Protein AF-A0A5P9HV63-F1 (afdb_monomer_lite)

Sequence (132 aa):
MNGKKIKNKVKGVFHRLAITAIPEKGHSYILLSCLDSEKVIYIDLFNQLQSSPIDKVKFYISLILPLYSENMVLSPSLWNSWDEETQMAYTFYANLKDKDFIIYNKMNGMILRKAAKMPGFSYEERNKINLF

Secondary structure (DSSP, 8-state):
--S-----EETTEEP--EEEEEEETTEEEEEEE--GGGHHHHHHHHHHHHTS-HHHHHHHHHHHHHHH-SS----HHHHHHS-HHHHHHHHHHHT--HHHHHHHHHHHHHHHHHHHHSTT--SSS--SS---

pLDDT: mean 85.86, std 7.5, range [59.94, 96.31]

Radius of gyration: 14.94 Å; chains: 1; bounding box: 36×33×38 Å

Foldseek 3Di:
DQLDDQPQADPNDGFDWDWDWADDVPDIDIDIDGPPVCCVSCVVVVVCLVPDDPLLNQQLCLLPCLQPPPDDDADPVLLVVADPVLNVVSVVNNPDDDPRSVVSSVVSSVVSNCQNPDPPRDSVPHDSRGRD

Structure (mmCIF, N/CA/C/O backbone):
data_AF-A0A5P9HV63-F1
#
_entry.id   AF-A0A5P9HV63-F1
#
loop_
_atom_site.group_PDB
_atom_site.id
_atom_site.type_symbol
_atom_site.label_atom_id
_atom_site.label_alt_id
_atom_site.label_comp_id
_atom_site.label_asym_id
_atom_site.label_entity_id
_atom_site.label_seq_id
_atom_site.pdbx_PDB_ins_code
_atom_site.Cartn_x
_atom_site.Cartn_y
_atom_site.Cartn_z
_atom_site.occupancy
_atom_site.B_iso_or_equiv
_atom_site.auth_seq_id
_atom_site.auth_comp_id
_atom_site.auth_asym_id
_atom_site.auth_atom_id
_atom_site.pdbx_PDB_model_num
ATOM 1 N N . MET A 1 1 ? 7.922 -10.058 5.516 1.00 62.38 1 MET A N 1
ATOM 2 C CA . MET A 1 1 ? 8.187 -8.636 5.182 1.00 62.38 1 MET A CA 1
ATOM 3 C C . MET A 1 1 ? 9.185 -7.997 6.155 1.00 62.38 1 MET A C 1
ATOM 5 O O . MET A 1 1 ? 8.806 -7.334 7.116 1.00 62.38 1 MET A O 1
ATOM 9 N N . ASN A 1 2 ? 10.481 -8.192 5.947 1.00 63.75 2 ASN A N 1
ATOM 10 C CA . ASN A 1 2 ? 11.496 -7.776 6.930 1.00 63.75 2 ASN A CA 1
ATOM 11 C C . ASN A 1 2 ? 12.278 -6.544 6.443 1.00 63.75 2 ASN A C 1
ATOM 13 O O . ASN A 1 2 ? 13.500 -6.481 6.533 1.00 63.75 2 ASN A O 1
ATOM 17 N N . GLY A 1 3 ? 11.564 -5.595 5.825 1.00 59.94 3 GLY A N 1
ATOM 18 C CA . GLY A 1 3 ? 12.140 -4.365 5.274 1.00 59.94 3 GLY A CA 1
ATOM 19 C C . GLY A 1 3 ? 13.038 -4.550 4.044 1.00 59.94 3 GLY A C 1
ATOM 20 O O . GLY A 1 3 ? 13.858 -3.676 3.742 1.00 59.94 3 GLY A O 1
ATOM 21 N N . LYS A 1 4 ? 12.883 -5.674 3.329 1.00 62.12 4 LYS A N 1
ATOM 22 C CA . LYS A 1 4 ? 13.362 -5.829 1.949 1.00 62.12 4 LYS A CA 1
ATOM 23 C C . LYS A 1 4 ? 12.438 -5.025 1.023 1.00 62.12 4 LYS A C 1
ATOM 25 O O . LYS A 1 4 ? 11.222 -5.054 1.202 1.00 62.12 4 LYS A O 1
ATOM 30 N N . LYS A 1 5 ? 13.016 -4.289 0.068 1.00 63.28 5 LYS A N 1
ATOM 31 C CA . LYS A 1 5 ? 12.255 -3.511 -0.926 1.00 63.28 5 LYS A CA 1
ATOM 32 C C . LYS A 1 5 ? 11.427 -4.445 -1.809 1.00 63.28 5 LYS A C 1
ATOM 34 O O . LYS A 1 5 ? 11.918 -5.517 -2.167 1.00 63.28 5 LYS A O 1
ATOM 39 N N . ILE A 1 6 ? 10.238 -4.002 -2.216 1.00 67.50 6 ILE A N 1
ATOM 40 C CA . ILE A 1 6 ? 9.550 -4.602 -3.362 1.00 67.50 6 ILE A CA 1
ATOM 41 C C . ILE A 1 6 ? 10.435 -4.321 -4.578 1.00 67.50 6 ILE A C 1
ATOM 43 O O . ILE A 1 6 ? 10.678 -3.164 -4.919 1.00 67.50 6 ILE A O 1
ATOM 47 N N . LYS A 1 7 ? 10.985 -5.367 -5.199 1.00 68.75 7 LYS A N 1
ATOM 48 C CA . LYS A 1 7 ? 11.818 -5.241 -6.403 1.00 68.75 7 LYS A CA 1
ATOM 49 C C . LYS A 1 7 ? 10.930 -5.151 -7.645 1.00 68.75 7 LYS A C 1
ATOM 51 O O . LYS A 1 7 ? 11.025 -5.980 -8.537 1.00 68.75 7 LYS A O 1
ATOM 56 N N . ASN A 1 8 ? 10.061 -4.147 -7.696 1.00 71.88 8 ASN A N 1
ATOM 57 C CA . ASN A 1 8 ? 9.160 -3.940 -8.831 1.00 71.88 8 ASN A CA 1
ATOM 58 C C . ASN A 1 8 ? 9.869 -3.367 -10.069 1.00 71.88 8 ASN A C 1
ATOM 60 O O . ASN A 1 8 ? 9.260 -3.305 -11.125 1.00 71.88 8 ASN A O 1
ATOM 64 N N . LYS A 1 9 ? 11.143 -2.961 -9.971 1.00 79.81 9 LYS A N 1
ATOM 65 C CA . LYS A 1 9 ? 11.948 -2.527 -11.119 1.00 79.81 9 LYS A CA 1
ATOM 66 C C . LYS A 1 9 ? 13.000 -3.575 -11.478 1.00 79.81 9 LYS A C 1
ATOM 68 O O . LYS A 1 9 ? 13.964 -3.752 -10.731 1.00 79.81 9 LYS A O 1
ATOM 73 N N . VAL A 1 10 ? 12.851 -4.227 -12.630 1.00 76.81 10 VAL A N 1
ATOM 74 C CA . VAL A 1 10 ? 13.804 -5.218 -13.156 1.00 76.81 10 VAL A CA 1
ATOM 75 C C . VAL A 1 10 ? 14.289 -4.748 -14.525 1.00 76.81 10 VAL A C 1
ATOM 77 O O . VAL A 1 10 ? 13.495 -4.413 -15.394 1.00 76.81 10 VAL A O 1
ATOM 80 N N . LYS A 1 11 ? 15.614 -4.653 -14.711 1.00 79.06 11 LYS A N 1
ATOM 81 C CA . LYS A 1 11 ? 16.247 -4.175 -15.962 1.00 79.06 11 LYS A CA 1
ATOM 82 C C . LYS A 1 11 ? 15.684 -2.840 -16.495 1.00 79.06 11 LYS A C 1
ATOM 84 O O . LYS A 1 11 ? 15.614 -2.623 -17.696 1.00 79.06 11 LYS A O 1
ATOM 89 N N . GLY A 1 12 ? 15.284 -1.937 -15.600 1.00 76.31 12 GLY A N 1
ATOM 90 C CA . GLY A 1 12 ? 14.729 -0.633 -15.979 1.00 76.31 12 GLY A CA 1
ATOM 91 C C . GLY A 1 12 ? 13.210 -0.608 -16.168 1.00 76.31 12 GLY A C 1
ATOM 92 O O . GLY A 1 12 ? 12.648 0.483 -16.153 1.00 76.31 12 GLY A O 1
ATOM 93 N N . VAL A 1 13 ? 12.555 -1.769 -16.247 1.00 77.25 13 VAL A N 1
ATOM 94 C CA . VAL A 1 13 ? 11.106 -1.907 -16.443 1.00 77.25 13 VAL A CA 1
ATOM 95 C C . VAL A 1 13 ? 10.393 -1.986 -15.097 1.00 77.25 13 VAL A C 1
ATOM 97 O O . VAL A 1 13 ? 10.854 -2.684 -14.192 1.00 77.25 13 VAL A O 1
ATOM 100 N N . PHE A 1 14 ? 9.286 -1.253 -14.964 1.00 80.94 14 PHE A N 1
ATOM 101 C CA . PHE A 1 14 ? 8.394 -1.335 -13.811 1.00 80.94 14 PHE A CA 1
ATOM 102 C C . PHE A 1 14 ? 7.351 -2.427 -14.040 1.00 80.94 14 PHE A C 1
ATOM 104 O O . PHE A 1 14 ? 6.531 -2.339 -14.948 1.00 80.94 14 PHE A O 1
ATOM 111 N N . HIS A 1 15 ? 7.398 -3.443 -13.194 1.00 85.12 15 HIS A N 1
ATOM 112 C CA . HIS A 1 15 ? 6.432 -4.525 -13.135 1.00 85.12 15 HIS A CA 1
ATOM 113 C C . HIS A 1 15 ? 5.310 -4.142 -12.175 1.00 85.12 15 HIS A C 1
ATOM 115 O O . HIS A 1 15 ? 5.535 -3.421 -11.189 1.00 85.12 15 HIS A O 1
ATOM 121 N N . ARG A 1 16 ? 4.093 -4.594 -12.480 1.00 84.38 16 ARG A N 1
ATOM 122 C CA . ARG A 1 16 ? 2.885 -4.155 -11.781 1.00 84.38 16 ARG A CA 1
ATOM 123 C C . ARG A 1 16 ? 2.292 -5.284 -10.957 1.00 84.38 16 ARG A C 1
ATOM 125 O O . ARG A 1 16 ? 2.251 -6.441 -11.358 1.00 84.38 16 ARG A O 1
ATOM 132 N N . LEU A 1 17 ? 1.791 -4.898 -9.795 1.00 88.06 17 LEU A N 1
ATOM 133 C CA . LEU A 1 17 ? 1.057 -5.760 -8.890 1.00 88.06 17 LEU A CA 1
ATOM 134 C C . LEU A 1 17 ? -0.312 -5.127 -8.676 1.00 88.06 17 LEU A C 1
ATOM 136 O O . LEU A 1 17 ? -0.390 -3.958 -8.299 1.00 88.06 17 LEU A O 1
ATOM 140 N N . ALA A 1 18 ? -1.373 -5.888 -8.909 1.00 88.25 18 ALA A N 1
ATOM 141 C CA . ALA A 1 18 ? -2.721 -5.478 -8.558 1.00 88.25 18 ALA A CA 1
ATOM 142 C C . ALA A 1 18 ? -3.039 -5.987 -7.151 1.00 88.25 18 ALA A C 1
ATOM 144 O O . ALA A 1 18 ? -2.855 -7.171 -6.853 1.00 88.25 18 ALA A O 1
ATOM 145 N N . ILE A 1 19 ? -3.504 -5.082 -6.292 1.00 88.19 19 ILE A N 1
ATOM 146 C CA . ILE A 1 19 ? -3.991 -5.407 -4.954 1.00 88.19 19 ILE A CA 1
ATOM 147 C C . ILE A 1 19 ? -5.444 -4.964 -4.864 1.00 88.19 19 ILE A C 1
ATOM 149 O O . ILE A 1 19 ? -5.764 -3.810 -5.138 1.00 88.19 19 ILE A O 1
ATOM 153 N N . THR A 1 20 ? -6.317 -5.877 -4.460 1.00 86.31 20 THR A N 1
ATOM 154 C CA . THR A 1 20 ? -7.736 -5.604 -4.241 1.00 86.31 20 THR A CA 1
ATOM 155 C C . THR A 1 20 ? -8.103 -6.066 -2.843 1.00 86.31 20 THR A C 1
ATOM 157 O O . THR A 1 20 ? -7.974 -7.247 -2.530 1.00 86.31 20 THR A O 1
ATOM 160 N N . ALA A 1 21 ? -8.551 -5.138 -2.000 1.00 83.69 21 ALA A N 1
ATOM 161 C CA . ALA A 1 21 ? -9.129 -5.456 -0.702 1.00 83.69 21 ALA A CA 1
ATOM 162 C C . ALA A 1 21 ? -10.656 -5.442 -0.831 1.00 83.69 21 ALA A C 1
ATOM 164 O O . ALA A 1 21 ? -11.237 -4.419 -1.188 1.00 83.69 21 ALA A O 1
ATOM 165 N N . ILE A 1 22 ? -11.287 -6.583 -0.571 1.00 83.88 22 ILE A N 1
ATOM 166 C CA . ILE A 1 22 ? -12.734 -6.771 -0.653 1.00 83.88 22 ILE A CA 1
ATOM 167 C C . ILE A 1 22 ? -13.245 -6.965 0.776 1.00 83.88 22 ILE A C 1
ATOM 169 O O . ILE A 1 22 ? -12.973 -8.009 1.378 1.00 83.88 22 ILE A O 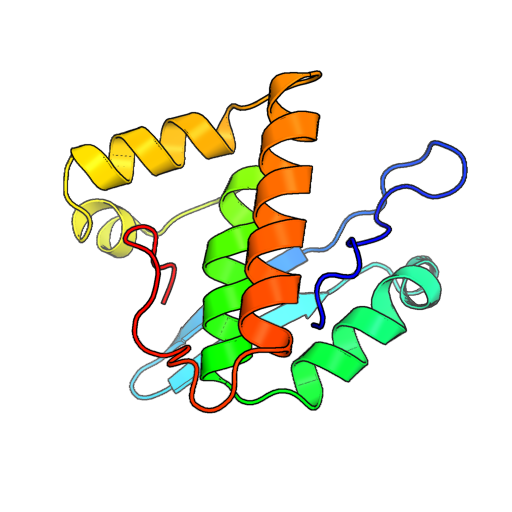1
ATOM 173 N N . PRO A 1 23 ? -13.921 -5.962 1.356 1.00 77.56 23 PRO A N 1
ATOM 174 C CA . PRO A 1 23 ? -14.559 -6.118 2.651 1.00 77.56 23 PRO A CA 1
ATOM 175 C C . PRO A 1 23 ? -15.864 -6.909 2.498 1.00 77.56 23 PRO A C 1
ATOM 177 O O . PRO A 1 23 ? -16.715 -6.551 1.689 1.00 77.56 23 PRO A O 1
ATOM 180 N N . GLU A 1 24 ? -16.037 -7.951 3.305 1.00 78.44 24 GLU A N 1
ATOM 181 C CA . GLU A 1 24 ? -17.268 -8.733 3.429 1.00 78.44 24 GLU A CA 1
ATOM 182 C C . GLU A 1 24 ? -17.765 -8.712 4.882 1.00 78.44 24 GLU A C 1
ATOM 184 O O . GLU A 1 24 ? -17.049 -8.354 5.826 1.00 78.44 24 GLU A O 1
ATOM 189 N N . LYS A 1 25 ? -19.031 -9.073 5.109 1.00 76.12 25 LYS A N 1
ATOM 190 C CA . LYS A 1 25 ? -19.564 -9.095 6.481 1.00 76.12 25 LYS A CA 1
ATOM 191 C C . LYS A 1 25 ? -18.812 -10.132 7.323 1.00 76.12 25 LYS A C 1
ATOM 193 O O . LYS A 1 25 ? -18.907 -11.333 7.091 1.00 76.12 25 LYS A O 1
ATOM 198 N N . GLY A 1 26 ? -18.066 -9.653 8.319 1.00 75.56 26 GLY A N 1
ATOM 199 C CA . GLY A 1 26 ? -17.312 -10.479 9.268 1.00 75.56 26 GLY A CA 1
ATOM 200 C C . GLY A 1 26 ? -15.942 -10.963 8.781 1.00 75.56 26 GLY A C 1
ATOM 201 O O . GLY A 1 26 ? -15.251 -11.638 9.539 1.00 75.56 26 GLY A O 1
ATOM 202 N N . HIS A 1 27 ? -15.528 -10.635 7.553 1.00 76.31 27 HIS A N 1
ATOM 203 C CA . HIS A 1 27 ? -14.240 -11.052 6.997 1.00 76.31 27 HIS A CA 1
ATOM 204 C C . HIS A 1 27 ? -13.821 -10.151 5.828 1.00 76.31 27 HIS A C 1
ATOM 206 O O . HIS A 1 27 ? -14.661 -9.566 5.164 1.00 76.31 27 HIS A O 1
ATOM 212 N N . SER A 1 28 ? -12.524 -10.042 5.547 1.00 75.56 28 SER A N 1
ATOM 213 C CA . SER A 1 28 ? -12.030 -9.272 4.398 1.00 75.56 28 SER A CA 1
ATOM 214 C C . SER A 1 28 ? -11.053 -10.114 3.598 1.00 75.56 28 SER A C 1
ATOM 216 O O . SER A 1 28 ? -10.190 -10.781 4.171 1.00 75.56 28 SER A O 1
ATOM 218 N N . TYR A 1 29 ? -11.156 -10.044 2.276 1.00 82.75 29 TYR A N 1
ATOM 219 C CA . TYR A 1 29 ? -10.232 -10.701 1.362 1.00 82.75 29 TYR A CA 1
ATOM 220 C C . TYR A 1 29 ? -9.237 -9.689 0.811 1.00 82.75 29 TYR A C 1
ATOM 222 O O . TYR A 1 29 ? -9.608 -8.575 0.450 1.00 82.75 29 TYR A O 1
ATOM 230 N N . ILE A 1 30 ? -7.968 -10.078 0.715 1.00 84.94 30 ILE A N 1
ATOM 231 C CA . ILE A 1 30 ? -6.956 -9.310 -0.011 1.00 84.94 30 ILE A CA 1
ATOM 232 C C . ILE A 1 30 ? -6.470 -10.185 -1.157 1.00 84.94 30 ILE A C 1
ATOM 234 O O . ILE A 1 30 ? -5.785 -11.183 -0.937 1.00 84.94 30 ILE A O 1
ATOM 238 N N . LEU A 1 31 ? -6.830 -9.810 -2.379 1.00 87.69 31 LEU A N 1
ATOM 239 C CA . LEU A 1 31 ? -6.330 -10.437 -3.590 1.00 87.69 31 LEU A CA 1
ATOM 240 C C . LEU A 1 31 ? -5.082 -9.690 -4.053 1.00 87.69 31 LEU A C 1
ATOM 242 O O . LEU A 1 31 ? -5.131 -8.488 -4.304 1.00 87.69 31 LEU A O 1
ATOM 246 N N . LEU A 1 32 ? -3.972 -10.412 -4.187 1.00 88.88 32 LEU A N 1
ATOM 247 C CA . LEU A 1 32 ? -2.766 -9.918 -4.840 1.00 88.88 32 LEU A CA 1
ATOM 248 C C . LEU A 1 32 ? -2.548 -10.717 -6.117 1.00 88.88 32 LEU A C 1
ATOM 250 O O . LEU A 1 32 ? -2.508 -11.946 -6.077 1.00 88.88 32 LEU A O 1
ATOM 254 N N . SER A 1 33 ? -2.400 -10.025 -7.241 1.00 88.50 33 SER A N 1
ATOM 255 C CA . SER A 1 33 ? -2.223 -10.662 -8.544 1.00 88.50 33 SER A CA 1
ATOM 256 C C . SER A 1 33 ? -1.190 -9.931 -9.396 1.00 88.50 33 SER A C 1
ATOM 258 O O . SER A 1 33 ? -1.025 -8.714 -9.316 1.00 88.50 33 SER A O 1
ATOM 260 N N . CYS A 1 34 ? -0.471 -10.701 -10.205 1.00 90.75 34 CYS A N 1
ATOM 261 C CA . CYS A 1 34 ? 0.460 -10.228 -11.224 1.00 90.75 34 CYS A CA 1
ATOM 262 C C . CYS A 1 34 ? 0.293 -11.092 -12.480 1.00 90.75 34 CYS A C 1
ATOM 264 O O . CYS A 1 34 ? -0.355 -12.141 -12.432 1.00 90.75 34 CYS A O 1
ATOM 266 N N . LEU A 1 35 ? 0.899 -10.681 -13.594 1.00 90.88 35 LEU A N 1
ATOM 267 C CA . LEU A 1 35 ? 0.989 -11.544 -14.770 1.00 90.88 35 LEU A CA 1
ATOM 268 C C . LEU A 1 35 ? 1.792 -12.808 -14.432 1.00 90.88 35 LEU A C 1
ATOM 270 O O . LEU A 1 35 ? 2.741 -12.754 -13.645 1.00 90.88 35 LEU A O 1
ATOM 274 N N . ASP A 1 36 ? 1.443 -13.942 -15.043 1.00 90.94 36 ASP A N 1
ATOM 275 C CA . ASP A 1 36 ? 2.127 -15.216 -14.775 1.00 90.94 36 ASP A CA 1
ATOM 276 C C . ASP A 1 36 ? 3.625 -15.146 -15.124 1.00 90.94 36 ASP A C 1
ATOM 278 O O . ASP A 1 36 ? 4.477 -15.579 -14.348 1.00 90.94 36 ASP A O 1
ATOM 282 N N . SER A 1 37 ? 3.966 -14.452 -16.216 1.00 90.06 37 SER A N 1
ATOM 283 C CA . SER A 1 37 ? 5.350 -14.162 -16.617 1.00 90.06 37 SER A CA 1
ATOM 284 C C . SER A 1 37 ? 6.143 -13.345 -15.584 1.00 90.06 37 SER A C 1
ATOM 286 O O . SER A 1 37 ? 7.372 -13.393 -15.570 1.00 90.06 37 SER A O 1
ATOM 288 N N . GLU A 1 38 ? 5.463 -12.617 -14.696 1.00 90.00 38 GLU A N 1
ATOM 289 C CA . GLU A 1 38 ? 6.061 -11.782 -13.649 1.00 90.00 38 GLU A CA 1
ATOM 290 C C . GLU A 1 38 ? 6.046 -12.457 -12.273 1.00 90.00 38 GLU A C 1
ATOM 292 O O . GLU A 1 38 ? 6.604 -11.922 -11.312 1.00 90.00 38 GLU A O 1
ATOM 297 N N . LYS A 1 39 ? 5.470 -13.660 -12.154 1.00 89.31 39 LYS A N 1
ATOM 298 C CA . LYS A 1 39 ? 5.364 -14.393 -10.886 1.00 89.31 39 LYS A CA 1
ATOM 299 C C . LYS A 1 39 ? 6.715 -14.571 -10.200 1.00 89.31 39 LYS A C 1
ATOM 301 O O . LYS A 1 39 ? 6.809 -14.418 -8.986 1.00 89.31 39 LYS A O 1
ATOM 306 N N . VAL A 1 40 ? 7.777 -14.816 -10.969 1.00 89.06 40 VAL A N 1
ATOM 307 C CA . VAL A 1 40 ? 9.154 -14.947 -10.459 1.00 89.06 40 VAL A CA 1
ATOM 308 C C . VAL A 1 40 ? 9.645 -13.693 -9.714 1.00 89.06 40 VAL A C 1
ATOM 310 O O . VAL A 1 40 ? 10.488 -13.794 -8.827 1.00 89.06 40 VAL A O 1
ATOM 313 N N . ILE A 1 41 ? 9.101 -12.513 -10.0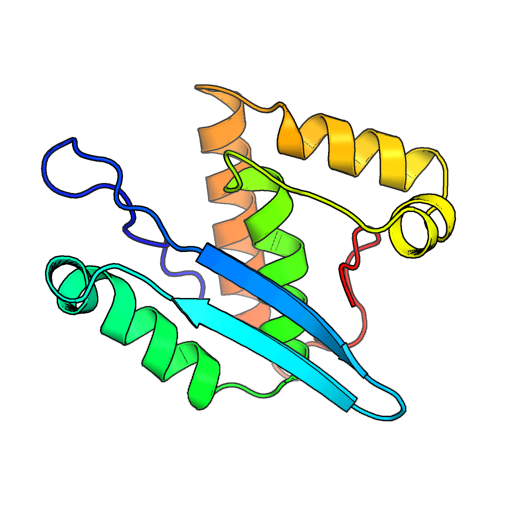23 1.00 87.75 41 ILE A N 1
ATOM 314 C CA . ILE A 1 41 ? 9.463 -11.241 -9.381 1.00 87.75 41 ILE A CA 1
ATOM 315 C C . ILE A 1 41 ? 8.785 -11.109 -8.011 1.00 87.75 41 ILE A C 1
ATOM 317 O O . ILE A 1 41 ? 9.385 -10.586 -7.068 1.00 87.75 41 ILE A O 1
ATOM 321 N N . TYR A 1 42 ? 7.546 -11.595 -7.891 1.00 88.25 42 TYR A N 1
ATOM 322 C CA 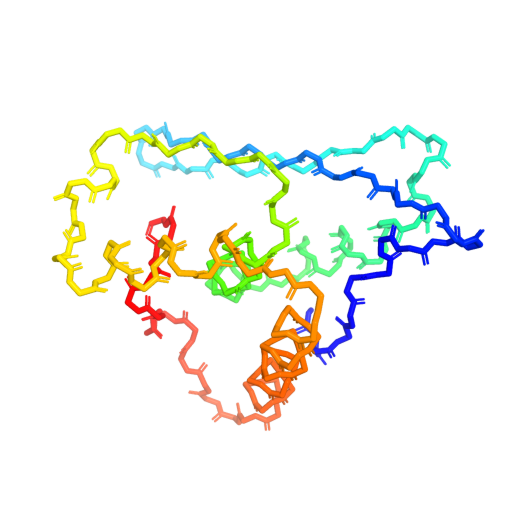. TYR A 1 42 ? 6.698 -11.400 -6.711 1.00 88.25 42 TYR A CA 1
ATOM 323 C C . TYR A 1 42 ? 6.549 -12.634 -5.819 1.00 88.25 42 TYR A C 1
ATOM 325 O O . TYR A 1 42 ? 6.007 -12.511 -4.723 1.00 88.25 42 TYR A O 1
ATOM 333 N N . ILE A 1 43 ? 7.056 -13.803 -6.221 1.00 88.38 43 ILE A N 1
ATOM 334 C CA . ILE A 1 43 ? 6.869 -15.055 -5.472 1.00 88.38 43 ILE A CA 1
ATOM 335 C C . ILE A 1 43 ? 7.356 -14.956 -4.020 1.00 88.38 43 ILE A C 1
ATOM 337 O O . ILE A 1 43 ? 6.660 -15.378 -3.101 1.00 88.38 43 ILE A O 1
ATOM 341 N N . ASP A 1 44 ? 8.492 -14.295 -3.785 1.00 87.38 44 ASP A N 1
ATOM 342 C CA . ASP A 1 44 ? 9.014 -14.057 -2.437 1.00 87.38 44 ASP A CA 1
ATOM 343 C C . ASP A 1 44 ? 8.092 -13.158 -1.604 1.00 87.38 44 ASP A C 1
ATOM 345 O O . ASP A 1 44 ? 7.972 -13.340 -0.391 1.00 87.38 44 ASP A O 1
ATOM 349 N N . LEU A 1 45 ? 7.457 -12.166 -2.239 1.00 87.50 45 LEU A N 1
ATOM 350 C CA . LEU A 1 45 ? 6.481 -11.301 -1.583 1.00 87.50 45 LEU A CA 1
ATOM 351 C C . LEU A 1 45 ? 5.233 -12.109 -1.219 1.00 87.50 45 LEU A C 1
ATOM 353 O O . LEU A 1 45 ? 4.793 -12.039 -0.075 1.00 87.50 45 LEU A O 1
ATOM 357 N N . PHE A 1 46 ? 4.710 -12.914 -2.146 1.00 89.19 46 PHE A N 1
ATOM 358 C CA . PHE A 1 46 ? 3.538 -13.761 -1.909 1.00 89.19 46 PHE A CA 1
ATOM 359 C C . PHE A 1 46 ? 3.778 -14.763 -0.784 1.00 89.19 46 PHE A C 1
ATOM 361 O O . PHE A 1 46 ? 2.991 -14.815 0.160 1.00 89.19 46 PHE A O 1
ATOM 368 N N . ASN A 1 47 ? 4.913 -15.462 -0.808 1.00 89.06 47 ASN A N 1
ATOM 369 C CA . ASN A 1 47 ? 5.294 -16.396 0.248 1.00 89.06 47 ASN A CA 1
ATOM 370 C C . ASN A 1 47 ? 5.398 -15.693 1.610 1.00 89.06 47 ASN A C 1
ATOM 372 O O . ASN A 1 47 ? 4.939 -16.215 2.626 1.00 89.06 47 ASN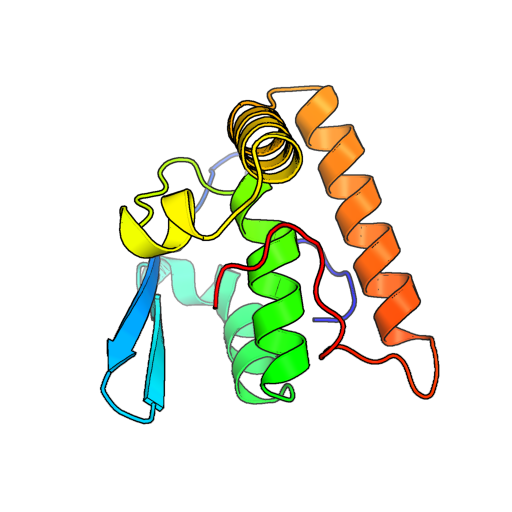 A O 1
ATOM 376 N N . GLN A 1 48 ? 5.964 -14.481 1.651 1.00 88.38 48 GLN A N 1
ATOM 377 C CA . GLN A 1 48 ? 6.052 -13.706 2.890 1.00 88.38 48 GLN A CA 1
ATOM 378 C C . GLN A 1 48 ? 4.692 -13.237 3.401 1.00 88.38 48 GLN A C 1
ATOM 380 O O . GLN A 1 48 ? 4.515 -13.183 4.613 1.00 88.38 48 GLN A O 1
ATOM 385 N N . LEU A 1 49 ? 3.769 -12.856 2.520 1.00 88.69 49 LEU A N 1
ATOM 386 C CA . LEU A 1 49 ? 2.427 -12.426 2.910 1.00 88.69 49 LEU A CA 1
ATOM 387 C C . LEU A 1 49 ? 1.616 -13.601 3.462 1.00 88.69 49 LEU A C 1
ATOM 389 O O . LEU A 1 49 ? 1.019 -13.461 4.521 1.00 88.69 49 LEU A O 1
ATOM 393 N N . GLN A 1 50 ? 1.672 -14.765 2.809 1.00 88.19 50 GLN A N 1
ATOM 394 C CA . GLN A 1 50 ? 0.952 -15.970 3.242 1.00 88.19 50 GLN A CA 1
ATOM 395 C C . GLN A 1 50 ? 1.450 -16.531 4.583 1.00 88.19 50 GLN A C 1
ATOM 397 O O . GLN A 1 50 ? 0.670 -17.095 5.340 1.00 88.19 50 GLN A O 1
ATOM 402 N N . SER A 1 51 ? 2.742 -16.375 4.886 1.00 90.00 51 SER A N 1
ATOM 403 C CA . SER A 1 51 ? 3.364 -16.877 6.124 1.00 90.00 51 SER A CA 1
ATOM 404 C C . SER A 1 51 ? 3.428 -15.854 7.263 1.00 90.00 51 SER A C 1
ATOM 406 O O . SER A 1 51 ? 3.889 -16.186 8.355 1.00 90.00 51 SER A O 1
ATOM 408 N N . SER A 1 52 ? 3.018 -14.602 7.033 1.00 89.00 52 SER A N 1
ATOM 409 C CA . SER A 1 52 ? 3.053 -13.558 8.065 1.00 89.00 52 SER A CA 1
ATOM 410 C C . SER A 1 52 ? 1.728 -13.482 8.833 1.00 89.00 52 SER A C 1
ATOM 412 O O . SER A 1 52 ? 0.672 -13.665 8.233 1.00 89.00 52 SER A O 1
ATOM 414 N N . PRO A 1 53 ? 1.755 -13.116 10.129 1.00 89.50 53 PRO A N 1
ATOM 415 C CA . PRO A 1 53 ? 0.543 -12.776 10.870 1.00 89.50 53 PRO A CA 1
ATOM 416 C C . PRO A 1 53 ? -0.263 -11.674 10.174 1.00 89.50 53 PRO A C 1
ATOM 418 O O . PRO A 1 53 ? 0.316 -10.757 9.580 1.00 89.50 53 PRO A O 1
ATOM 421 N N . ILE A 1 54 ? -1.591 -11.734 10.284 1.00 86.69 54 ILE A N 1
ATOM 422 C CA . ILE A 1 54 ? -2.490 -10.841 9.546 1.00 86.69 54 ILE A CA 1
ATOM 423 C C . ILE A 1 54 ? -2.263 -9.361 9.875 1.00 86.69 54 ILE A C 1
ATOM 425 O O . ILE A 1 54 ? -2.218 -8.539 8.962 1.00 86.69 54 ILE A O 1
ATOM 429 N N . ASP A 1 55 ? -2.028 -9.006 11.138 1.00 87.81 55 ASP A N 1
ATOM 430 C CA . ASP A 1 55 ? -1.820 -7.604 11.524 1.00 87.81 55 ASP A CA 1
ATOM 431 C C . ASP A 1 55 ? -0.516 -7.053 10.965 1.00 87.81 55 ASP A C 1
ATOM 433 O O . ASP A 1 55 ? -0.458 -5.914 10.501 1.00 87.81 55 ASP A O 1
ATOM 437 N N . LYS A 1 56 ? 0.511 -7.904 10.864 1.00 89.25 56 LYS A N 1
ATOM 438 C CA . LYS A 1 56 ? 1.747 -7.558 10.163 1.00 89.25 56 LYS A CA 1
ATOM 439 C C . LYS A 1 56 ? 1.476 -7.290 8.682 1.00 89.25 56 LYS A C 1
ATOM 441 O O . LYS A 1 56 ? 1.988 -6.309 8.151 1.00 89.25 56 LYS A O 1
ATOM 446 N N . VAL A 1 57 ? 0.658 -8.110 8.020 1.00 88.69 57 VAL A N 1
ATOM 447 C CA . VAL A 1 57 ? 0.264 -7.891 6.617 1.00 88.69 57 VAL A CA 1
ATOM 448 C C . VAL A 1 57 ? -0.506 -6.579 6.450 1.00 88.69 57 VAL A C 1
ATOM 450 O O . VAL A 1 57 ? -0.164 -5.783 5.576 1.00 88.69 57 VAL A O 1
ATOM 453 N N . LYS A 1 58 ? -1.490 -6.297 7.309 1.00 88.12 58 LYS A N 1
ATOM 454 C CA . LYS A 1 58 ? -2.261 -5.044 7.263 1.00 88.12 58 LYS A CA 1
ATOM 455 C C . LYS A 1 58 ? -1.366 -3.823 7.467 1.00 88.12 58 LYS A C 1
ATOM 457 O O . LYS A 1 58 ? -1.413 -2.889 6.670 1.00 88.12 58 LYS A O 1
ATOM 462 N N . PHE A 1 59 ? -0.486 -3.868 8.468 1.00 89.44 59 PHE A N 1
ATOM 463 C CA . PHE A 1 59 ? 0.501 -2.821 8.729 1.00 89.44 59 PHE A CA 1
ATOM 464 C C . PHE A 1 59 ? 1.386 -2.539 7.505 1.00 89.44 59 PHE A C 1
ATOM 466 O O . PHE A 1 59 ? 1.621 -1.384 7.151 1.00 89.44 59 PHE A O 1
ATOM 473 N N . TYR A 1 60 ? 1.848 -3.584 6.813 1.00 89.56 60 TYR A N 1
ATOM 474 C CA . TYR A 1 60 ? 2.628 -3.441 5.581 1.00 89.56 60 TYR A CA 1
ATOM 475 C C . TYR A 1 60 ? 1.911 -2.669 4.496 1.00 89.56 60 TYR A C 1
ATOM 477 O O . TYR A 1 60 ? 2.490 -1.776 3.884 1.00 89.56 60 TYR A O 1
ATOM 485 N N . ILE A 1 61 ? 0.679 -3.093 4.216 1.00 88.56 61 ILE A N 1
ATOM 486 C CA . ILE A 1 61 ? -0.070 -2.653 3.056 1.00 88.56 61 ILE A CA 1
ATOM 487 C C . ILE A 1 61 ? -0.438 -1.187 3.274 1.00 88.56 61 ILE A C 1
ATOM 489 O O . ILE A 1 61 ? -0.179 -0.370 2.393 1.00 88.56 61 ILE A O 1
ATOM 493 N N . SER A 1 62 ? -0.885 -0.841 4.485 1.00 89.62 62 SER A N 1
ATOM 494 C CA . SER A 1 62 ? -1.138 0.539 4.906 1.00 89.62 62 SER A CA 1
ATOM 495 C C . SER A 1 62 ? 0.104 1.436 4.832 1.00 89.62 62 SER A C 1
ATOM 497 O O . SER A 1 62 ? -0.012 2.610 4.500 1.00 89.62 62 SER A O 1
ATOM 499 N N . LEU A 1 63 ? 1.305 0.907 5.096 1.00 89.88 63 LEU A N 1
ATOM 500 C CA . LEU A 1 63 ? 2.546 1.685 5.013 1.00 89.88 63 LEU A CA 1
ATOM 501 C C . LEU A 1 63 ? 3.055 1.861 3.571 1.00 89.88 63 LEU A C 1
ATOM 503 O O . LEU A 1 63 ? 3.579 2.916 3.220 1.00 89.88 63 LEU A O 1
ATOM 507 N N . ILE A 1 64 ? 2.981 0.815 2.746 1.00 88.25 64 ILE A N 1
ATOM 508 C CA . ILE A 1 64 ? 3.640 0.780 1.434 1.00 88.25 64 ILE A CA 1
ATOM 509 C C . ILE A 1 64 ? 2.746 1.312 0.316 1.00 88.25 64 ILE A C 1
ATOM 511 O O . ILE A 1 64 ? 3.246 2.027 -0.555 1.00 88.25 64 ILE A O 1
ATOM 515 N N . LEU A 1 65 ? 1.453 0.976 0.312 1.00 88.75 65 LEU A N 1
ATOM 516 C CA . LEU A 1 65 ? 0.582 1.310 -0.814 1.00 88.75 65 LEU A CA 1
ATOM 517 C C . LEU A 1 65 ? 0.401 2.807 -1.061 1.00 88.75 65 LEU A C 1
ATOM 519 O O . LEU A 1 65 ? 0.464 3.169 -2.236 1.00 88.75 65 LEU A O 1
ATOM 523 N N . PRO A 1 66 ? 0.239 3.681 -0.046 1.00 90.00 66 PRO A N 1
ATOM 524 C CA . PRO A 1 66 ? 0.112 5.114 -0.300 1.00 90.00 66 PRO A CA 1
ATOM 525 C C . PRO A 1 66 ? 1.287 5.672 -1.100 1.00 90.00 66 PRO A C 1
ATOM 527 O O . PRO A 1 66 ? 1.115 6.618 -1.844 1.00 90.00 66 PRO A O 1
ATOM 530 N N . LEU A 1 67 ? 2.472 5.065 -0.983 1.00 88.69 67 LEU A N 1
ATOM 531 C CA . LEU A 1 67 ? 3.659 5.503 -1.703 1.00 88.69 67 LEU A CA 1
ATOM 532 C C . LEU A 1 67 ? 3.831 4.814 -3.068 1.00 88.69 67 LEU A C 1
ATOM 534 O O . LEU A 1 67 ? 4.291 5.445 -4.009 1.00 88.69 67 LEU A O 1
ATOM 538 N N . TYR A 1 68 ? 3.534 3.514 -3.177 1.00 84.88 68 TYR A N 1
ATOM 539 C CA . TYR A 1 68 ? 3.833 2.707 -4.375 1.00 84.88 68 TYR A CA 1
ATOM 540 C C . TYR A 1 68 ? 2.706 2.646 -5.412 1.00 84.88 68 TYR A C 1
ATOM 542 O O . TYR A 1 68 ? 2.936 2.147 -6.515 1.00 84.88 68 TYR A O 1
ATOM 550 N N . SER A 1 69 ? 1.493 3.069 -5.062 1.00 83.62 69 SER A N 1
ATOM 551 C CA . SER A 1 69 ? 0.337 2.913 -5.945 1.00 83.62 69 SER A CA 1
ATOM 552 C C . SER A 1 69 ? 0.373 3.942 -7.070 1.00 83.62 69 SER A C 1
ATOM 554 O O . SER A 1 69 ? 0.271 5.134 -6.815 1.00 83.62 69 SER A O 1
ATOM 556 N N . GLU A 1 70 ? 0.458 3.480 -8.321 1.00 78.06 70 GLU A N 1
ATOM 557 C CA . GLU A 1 70 ? 0.213 4.348 -9.486 1.00 78.06 70 GLU A CA 1
ATOM 558 C C . GLU A 1 70 ? -1.266 4.744 -9.573 1.00 78.06 70 GLU A C 1
ATOM 560 O O . GLU A 1 70 ? -1.589 5.861 -9.957 1.00 78.06 70 GLU A O 1
ATOM 565 N N . ASN A 1 71 ? -2.160 3.825 -9.200 1.00 81.69 71 ASN A N 1
ATOM 566 C CA . ASN A 1 71 ? -3.601 4.034 -9.171 1.00 81.69 71 ASN A CA 1
ATOM 567 C C . ASN A 1 71 ? -4.151 3.433 -7.874 1.00 81.69 71 ASN A C 1
ATOM 569 O O . ASN A 1 71 ? -3.963 2.242 -7.627 1.00 81.69 71 ASN A O 1
ATOM 573 N N . MET A 1 72 ? -4.835 4.241 -7.064 1.00 86.06 72 MET A N 1
ATOM 574 C CA . MET A 1 72 ? -5.593 3.766 -5.907 1.00 86.06 72 MET A CA 1
ATOM 575 C C . MET A 1 72 ? -7.036 4.247 -6.021 1.00 86.06 72 MET A C 1
ATOM 577 O O . MET A 1 72 ? -7.283 5.428 -6.253 1.00 86.06 72 MET A O 1
ATOM 581 N N . VAL A 1 73 ? -7.979 3.338 -5.792 1.00 88.75 73 VAL A N 1
ATOM 582 C CA . VAL A 1 73 ? -9.389 3.667 -5.584 1.00 88.75 73 VAL A CA 1
ATOM 583 C C . VAL A 1 73 ? -9.724 3.356 -4.131 1.00 88.75 73 VAL A C 1
ATOM 585 O O . VAL A 1 73 ? -9.635 2.206 -3.706 1.00 88.75 73 VAL A O 1
ATOM 588 N N . LEU A 1 74 ? -10.083 4.384 -3.364 1.00 89.69 74 LEU A N 1
ATOM 589 C CA . LEU A 1 74 ? -10.550 4.236 -1.987 1.00 89.69 74 LEU A CA 1
ATOM 590 C C . LEU A 1 74 ? -12.076 4.302 -1.958 1.00 89.69 74 LEU A C 1
ATOM 592 O O . LEU A 1 74 ? -12.682 5.121 -2.650 1.00 89.69 74 LEU A O 1
ATOM 596 N N . SER A 1 75 ? -12.707 3.466 -1.132 1.00 90.06 75 SER A N 1
ATOM 597 C CA . SER A 1 75 ? -14.143 3.608 -0.877 1.00 90.06 75 SER A CA 1
ATOM 598 C C . SER A 1 75 ? -14.419 4.950 -0.176 1.00 90.06 75 SER A C 1
ATOM 600 O O . SER A 1 75 ? -13.654 5.304 0.730 1.00 90.06 75 SER A O 1
ATOM 602 N N . PRO A 1 76 ? -15.515 5.659 -0.501 1.00 92.25 76 PRO A N 1
ATOM 603 C CA . PRO A 1 76 ? -15.869 6.906 0.179 1.00 92.25 76 PRO A CA 1
ATOM 604 C C . PRO A 1 76 ? -16.006 6.750 1.697 1.00 92.25 76 PRO A C 1
ATOM 606 O O . PRO A 1 76 ? -15.607 7.633 2.446 1.00 92.25 76 PRO A O 1
ATOM 609 N N . SER A 1 77 ? -16.516 5.607 2.166 1.00 91.19 77 SER A N 1
ATOM 610 C CA . SER A 1 77 ? -16.641 5.307 3.596 1.00 91.19 77 SER A CA 1
ATOM 611 C C . SER A 1 77 ? -15.289 5.249 4.306 1.00 91.19 77 SER A C 1
ATOM 613 O O . SER A 1 77 ? -15.157 5.805 5.389 1.00 91.19 77 SER A O 1
ATOM 615 N N . LEU A 1 78 ? -14.281 4.616 3.693 1.00 90.44 78 LEU A N 1
ATOM 616 C CA . LEU A 1 78 ? -12.923 4.580 4.241 1.00 90.44 78 LEU A CA 1
ATOM 617 C C . LEU A 1 78 ? -12.311 5.983 4.267 1.00 90.44 78 LEU A C 1
ATOM 619 O O . LEU A 1 78 ? -11.806 6.405 5.301 1.00 90.44 78 LEU A O 1
ATOM 623 N N . TRP A 1 79 ? -12.410 6.720 3.158 1.00 94.19 79 TRP A N 1
ATOM 624 C CA . TRP A 1 79 ? -11.895 8.088 3.068 1.00 94.19 79 TRP A CA 1
ATOM 625 C C . TRP A 1 79 ? -12.490 8.998 4.151 1.00 94.19 79 TRP A C 1
ATOM 627 O O . TRP A 1 79 ? -11.758 9.651 4.890 1.00 94.19 79 TRP A O 1
ATOM 637 N N . ASN A 1 80 ? -13.815 8.964 4.308 1.00 95.06 80 ASN A N 1
ATOM 638 C CA . ASN A 1 80 ? -14.547 9.780 5.277 1.00 95.06 80 ASN A CA 1
ATOM 639 C C . ASN A 1 80 ? -14.376 9.314 6.732 1.00 95.06 80 ASN A C 1
ATOM 641 O O . ASN A 1 80 ? -14.787 10.027 7.641 1.00 95.06 80 ASN A O 1
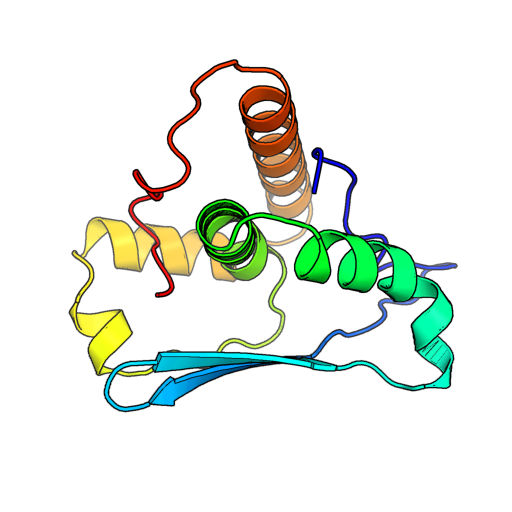ATOM 645 N N . SER A 1 81 ? -13.804 8.128 6.969 1.00 92.69 81 SER A N 1
ATOM 646 C CA . SER A 1 81 ? -13.497 7.657 8.326 1.00 92.69 81 SER A CA 1
ATOM 647 C C . SER A 1 81 ? -12.223 8.280 8.905 1.00 92.69 81 SER A C 1
ATOM 649 O O . SER A 1 81 ? -12.006 8.220 10.114 1.00 92.69 81 SER A O 1
ATOM 651 N N . TRP A 1 82 ? -11.375 8.859 8.053 1.00 94.75 82 TRP A N 1
ATOM 652 C CA . TRP A 1 82 ? -10.138 9.525 8.447 1.00 94.75 82 TRP A CA 1
ATOM 653 C C . TRP A 1 82 ? -10.374 11.004 8.763 1.00 94.75 82 TRP A C 1
ATOM 655 O O . TRP A 1 82 ? -11.222 11.648 8.145 1.00 94.75 82 TRP A O 1
ATOM 665 N N . ASP A 1 83 ? -9.585 11.550 9.691 1.00 95.56 83 ASP A N 1
ATOM 666 C CA . ASP A 1 83 ? -9.541 12.994 9.935 1.00 95.56 83 ASP A CA 1
ATOM 667 C C . ASP A 1 83 ? -8.860 13.748 8.774 1.00 95.56 83 ASP A C 1
ATOM 669 O O . ASP A 1 83 ? -8.184 13.158 7.921 1.00 95.56 83 ASP A O 1
ATOM 673 N N . GLU A 1 84 ? -9.037 15.072 8.732 1.00 96.31 84 GLU A N 1
ATOM 674 C CA . GLU A 1 84 ? -8.473 15.920 7.671 1.00 96.31 84 GLU A CA 1
ATOM 675 C C . GLU A 1 84 ? -6.943 15.810 7.590 1.00 96.31 84 GLU A C 1
ATOM 677 O O . GLU A 1 84 ? -6.375 15.776 6.498 1.00 96.31 84 GLU A O 1
ATOM 682 N N . GLU A 1 85 ? -6.265 15.700 8.737 1.00 95.56 85 GLU A N 1
ATOM 683 C CA . GLU A 1 85 ? -4.810 15.527 8.803 1.00 95.56 85 GLU A CA 1
ATOM 684 C C . GLU A 1 85 ? -4.371 14.240 8.090 1.00 95.56 85 GLU A C 1
ATOM 686 O O . GLU A 1 85 ? -3.430 14.244 7.294 1.00 95.56 85 GLU A O 1
ATOM 691 N N . THR A 1 86 ? -5.081 13.138 8.324 1.00 95.00 86 THR A N 1
ATOM 692 C CA . THR A 1 86 ? -4.800 11.829 7.732 1.00 95.00 86 THR A CA 1
ATOM 693 C C . THR A 1 86 ? -5.124 11.809 6.242 1.00 95.00 86 THR A C 1
ATOM 695 O O . THR A 1 86 ? -4.343 11.265 5.458 1.00 95.00 86 THR A O 1
ATOM 698 N N . GLN A 1 87 ? -6.223 12.441 5.822 1.00 95.88 87 GLN A N 1
ATOM 699 C CA . GLN A 1 87 ? -6.563 12.612 4.406 1.00 95.88 87 GLN A CA 1
ATOM 700 C C . GLN A 1 87 ? -5.498 13.433 3.662 1.00 95.88 87 GLN A C 1
ATOM 702 O O . GLN A 1 87 ? -5.056 13.047 2.571 1.00 95.88 87 GLN A O 1
ATOM 707 N N . MET A 1 88 ? -5.026 14.531 4.263 1.00 95.31 88 MET A N 1
ATOM 708 C CA . MET A 1 88 ? -3.931 15.339 3.718 1.00 95.31 88 MET A CA 1
ATOM 709 C C . MET A 1 88 ? -2.628 14.543 3.639 1.00 95.31 88 MET A C 1
ATOM 711 O O . MET A 1 88 ? -1.981 14.539 2.592 1.00 95.31 88 MET A O 1
ATOM 715 N N . ALA A 1 89 ? -2.262 13.823 4.703 1.00 93.00 89 ALA A N 1
ATOM 716 C CA . ALA A 1 89 ? -1.070 12.983 4.720 1.00 93.00 89 ALA A CA 1
ATOM 717 C C . ALA A 1 89 ? -1.132 11.905 3.629 1.00 93.00 89 ALA A C 1
ATOM 719 O O . ALA A 1 89 ? -0.176 11.746 2.870 1.00 93.00 89 ALA A O 1
ATOM 720 N N . TYR A 1 90 ? -2.261 11.202 3.496 1.00 93.88 90 TYR A N 1
ATOM 721 C CA . TYR A 1 90 ? -2.460 10.214 2.437 1.00 93.88 90 TYR A CA 1
ATOM 722 C C . TYR A 1 90 ? -2.276 10.838 1.050 1.00 93.88 90 TYR A C 1
ATOM 724 O O . TYR A 1 90 ? -1.523 10.310 0.231 1.00 93.88 90 TYR A O 1
ATOM 732 N N . THR A 1 91 ? -2.919 11.983 0.804 1.00 93.19 91 THR A N 1
ATOM 733 C CA . THR A 1 91 ? -2.826 12.700 -0.475 1.00 93.19 91 THR A CA 1
ATOM 734 C C . THR A 1 91 ? -1.392 13.115 -0.773 1.00 93.19 91 THR A C 1
ATOM 736 O O . THR A 1 91 ? -0.934 12.957 -1.902 1.00 93.19 91 THR A O 1
ATOM 739 N N . PHE A 1 92 ? -0.659 13.594 0.233 1.00 92.75 92 PHE A N 1
ATOM 740 C CA . PHE A 1 92 ? 0.755 13.917 0.103 1.00 92.75 92 PHE A CA 1
ATOM 741 C C . PHE A 1 92 ? 1.562 12.691 -0.338 1.00 92.75 92 PHE A C 1
ATOM 743 O O . PHE A 1 92 ? 2.220 12.754 -1.373 1.00 92.75 92 PHE A O 1
ATOM 750 N N . TYR A 1 93 ? 1.451 11.563 0.377 1.00 91.56 93 TYR A N 1
ATOM 751 C CA . TYR A 1 93 ? 2.170 10.327 0.041 1.00 91.56 93 TYR A CA 1
ATOM 752 C C . TYR A 1 93 ? 1.843 9.807 -1.364 1.00 91.56 93 TYR A C 1
ATOM 754 O O . TYR A 1 93 ? 2.766 9.462 -2.103 1.00 91.56 93 TYR A O 1
ATOM 762 N N . ALA A 1 94 ? 0.561 9.807 -1.740 1.00 91.94 94 ALA A N 1
ATOM 763 C CA . ALA A 1 94 ? 0.080 9.330 -3.039 1.00 91.94 94 ALA A CA 1
ATOM 764 C C . ALA A 1 94 ? 0.565 10.174 -4.224 1.00 91.94 94 ALA A C 1
ATOM 766 O O . ALA A 1 94 ? 0.609 9.686 -5.350 1.00 91.94 94 ALA A O 1
ATOM 767 N N . ASN A 1 95 ? 0.946 11.429 -3.980 1.00 91.12 95 ASN A N 1
ATOM 768 C CA . ASN A 1 95 ? 1.408 12.350 -5.016 1.00 91.12 95 ASN A CA 1
ATOM 769 C C . ASN A 1 95 ? 2.930 12.564 -5.015 1.00 91.12 95 ASN A C 1
ATOM 771 O O . ASN A 1 95 ? 3.429 13.372 -5.804 1.00 91.12 95 ASN A O 1
ATOM 775 N N . LEU A 1 96 ? 3.685 11.848 -4.171 1.00 91.00 96 LEU A N 1
ATOM 776 C CA . LEU A 1 96 ? 5.143 11.948 -4.143 1.00 91.00 96 LEU A CA 1
ATOM 777 C C . LEU A 1 96 ? 5.774 11.446 -5.444 1.00 91.00 96 LEU A C 1
ATOM 779 O O . LEU A 1 96 ? 5.438 10.381 -5.960 1.00 91.00 96 LEU A O 1
ATOM 783 N N . LYS A 1 97 ? 6.767 12.192 -5.936 1.00 87.06 97 LYS A N 1
ATOM 784 C CA . LYS A 1 97 ? 7.525 11.861 -7.150 1.00 87.06 97 LYS A CA 1
ATOM 785 C C . LYS A 1 97 ? 9.028 11.954 -6.898 1.00 87.06 97 LYS A C 1
ATOM 787 O O . LYS A 1 97 ? 9.483 12.527 -5.908 1.00 87.06 97 LYS A O 1
ATOM 792 N N . ASP A 1 98 ? 9.799 11.347 -7.793 1.00 87.75 98 ASP A N 1
ATOM 793 C CA . ASP A 1 98 ? 11.253 11.498 -7.900 1.00 87.75 98 ASP A CA 1
ATOM 794 C C . ASP A 1 98 ? 12.022 11.373 -6.570 1.00 87.75 98 ASP A C 1
ATOM 796 O O . ASP A 1 98 ? 12.052 10.308 -5.943 1.00 87.75 98 ASP A O 1
ATOM 800 N N . LYS A 1 99 ? 12.704 12.449 -6.154 1.00 90.88 99 LYS A N 1
ATOM 801 C CA . LYS A 1 99 ? 13.584 12.464 -4.980 1.00 90.88 99 LYS A CA 1
ATOM 802 C C . LYS A 1 99 ? 12.811 12.204 -3.694 1.00 90.88 99 LYS A C 1
ATOM 804 O O . LYS A 1 99 ? 13.287 11.427 -2.864 1.00 90.88 99 LYS A O 1
ATOM 809 N N . ASP A 1 100 ? 11.625 12.784 -3.560 1.00 90.50 100 ASP A N 1
ATOM 810 C CA . ASP A 1 100 ? 10.819 12.638 -2.354 1.00 90.50 100 ASP A CA 1
ATOM 811 C C . ASP A 1 100 ? 10.318 11.202 -2.227 1.00 90.50 100 ASP A C 1
ATOM 813 O O . ASP A 1 100 ? 10.511 10.576 -1.183 1.00 90.50 100 ASP A O 1
ATOM 817 N N . PHE A 1 101 ? 9.832 10.603 -3.321 1.00 89.31 101 PHE A N 1
ATOM 818 C CA . PHE A 1 101 ? 9.488 9.178 -3.338 1.00 89.31 101 PHE A CA 1
ATOM 819 C C . PHE A 1 101 ? 10.657 8.309 -2.843 1.00 89.31 101 PHE A C 1
ATOM 821 O O . PHE A 1 101 ? 10.476 7.421 -2.008 1.00 89.31 101 PHE A O 1
ATOM 828 N N . ILE A 1 102 ? 11.885 8.572 -3.308 1.00 88.19 102 ILE A N 1
ATOM 829 C CA . ILE A 1 102 ? 13.073 7.808 -2.895 1.00 88.19 102 ILE A CA 1
ATOM 830 C C . ILE A 1 102 ? 13.346 7.959 -1.392 1.00 88.19 102 ILE A C 1
ATOM 832 O O . ILE A 1 102 ? 13.709 6.970 -0.743 1.00 88.19 102 ILE A O 1
ATOM 836 N N . ILE A 1 103 ? 13.204 9.167 -0.842 1.00 91.12 103 ILE A N 1
ATOM 837 C CA . ILE A 1 103 ? 13.431 9.456 0.580 1.00 91.12 103 ILE A CA 1
ATOM 838 C C . ILE A 1 103 ? 12.401 8.715 1.434 1.00 91.12 103 ILE A C 1
ATOM 840 O O . ILE A 1 103 ? 12.781 7.897 2.278 1.00 91.12 103 ILE A O 1
ATOM 844 N N . TYR A 1 104 ? 11.112 8.909 1.163 1.00 90.94 104 TYR A N 1
ATOM 845 C CA . TYR A 1 104 ? 10.041 8.290 1.943 1.00 90.94 104 TYR A CA 1
ATOM 846 C C . TYR A 1 104 ? 10.021 6.763 1.792 1.00 90.94 104 TYR A C 1
ATOM 848 O O . TYR A 1 104 ? 9.808 6.040 2.764 1.00 90.94 104 TYR A O 1
ATOM 856 N N . ASN A 1 105 ? 10.395 6.228 0.627 1.00 88.31 105 ASN A N 1
ATOM 857 C CA . ASN A 1 105 ? 10.548 4.784 0.440 1.00 88.31 105 ASN A CA 1
ATOM 858 C C . ASN A 1 105 ? 11.681 4.212 1.310 1.00 88.31 105 ASN A C 1
ATOM 860 O O . ASN A 1 105 ? 11.560 3.133 1.899 1.00 88.31 105 ASN A O 1
ATOM 864 N N . LYS A 1 106 ? 12.803 4.938 1.434 1.00 88.56 106 LYS A N 1
ATOM 865 C CA . LYS A 1 106 ? 13.881 4.553 2.357 1.00 88.56 106 LYS A CA 1
ATOM 866 C C . LYS A 1 106 ? 13.395 4.581 3.807 1.00 88.56 106 LYS A C 1
ATOM 868 O O . LYS A 1 106 ? 13.705 3.632 4.532 1.00 88.56 106 LYS A O 1
ATOM 873 N N . MET A 1 107 ? 12.633 5.604 4.201 1.00 89.56 107 MET A N 1
ATOM 874 C CA . MET A 1 107 ? 12.050 5.722 5.544 1.00 89.56 107 MET A CA 1
ATOM 875 C C . MET A 1 107 ? 11.097 4.562 5.854 1.00 89.56 107 MET A C 1
ATOM 877 O O . MET A 1 107 ? 11.297 3.879 6.857 1.00 89.56 107 MET A O 1
ATOM 881 N N . ASN A 1 108 ? 10.167 4.232 4.952 1.00 89.69 108 ASN A N 1
ATOM 882 C CA . ASN A 1 108 ? 9.284 3.066 5.092 1.00 89.69 108 ASN A CA 1
ATOM 883 C C . ASN A 1 108 ? 10.085 1.768 5.260 1.00 89.69 108 ASN A C 1
ATOM 885 O O . ASN A 1 108 ? 9.794 0.941 6.125 1.00 89.69 108 ASN A O 1
ATOM 889 N N . GLY A 1 109 ? 11.166 1.607 4.492 1.00 88.88 109 GLY A N 1
ATOM 890 C CA . GLY A 1 109 ? 12.085 0.485 4.663 1.00 88.88 109 GLY A CA 1
ATOM 891 C C . GLY A 1 109 ? 12.752 0.444 6.046 1.00 88.88 109 GLY A C 1
ATOM 892 O O . GLY A 1 109 ? 12.943 -0.644 6.591 1.00 88.88 109 GLY A O 1
ATOM 893 N N . MET A 1 110 ? 13.121 1.595 6.620 1.00 88.56 110 MET A N 1
ATOM 894 C CA . MET A 1 110 ? 13.681 1.675 7.977 1.00 88.56 110 MET A CA 1
ATOM 895 C C . MET A 1 110 ? 12.644 1.298 9.037 1.00 88.56 110 MET A C 1
ATOM 897 O O . MET A 1 110 ? 12.964 0.481 9.901 1.00 88.56 110 MET A O 1
ATOM 901 N N . ILE A 1 111 ? 11.415 1.814 8.927 1.00 89.25 111 ILE A N 1
ATOM 902 C CA . ILE A 1 111 ? 10.291 1.483 9.818 1.00 89.25 111 ILE A CA 1
ATOM 903 C C . ILE A 1 111 ? 10.073 -0.033 9.840 1.00 89.25 111 ILE A C 1
ATOM 905 O O . ILE A 1 111 ? 10.110 -0.647 10.904 1.00 89.25 111 ILE A O 1
ATOM 909 N N . LEU A 1 112 ? 9.971 -0.664 8.666 1.00 89.25 112 LEU A N 1
ATOM 910 C CA . LEU A 1 112 ? 9.774 -2.113 8.559 1.00 89.25 112 LEU A CA 1
ATOM 911 C C . LEU A 1 112 ? 10.930 -2.926 9.152 1.00 89.25 112 LEU A C 1
ATOM 913 O O . LEU A 1 112 ? 10.697 -3.954 9.785 1.00 89.25 112 LEU A O 1
ATOM 917 N N . ARG A 1 113 ? 12.184 -2.494 8.957 1.00 89.31 113 ARG A N 1
ATOM 918 C CA . ARG A 1 113 ? 13.345 -3.174 9.559 1.00 89.31 113 ARG A CA 1
ATOM 919 C C . ARG A 1 113 ? 13.363 -3.034 11.076 1.00 89.31 113 ARG A C 1
ATOM 921 O O . ARG A 1 113 ? 13.745 -3.988 11.746 1.00 89.31 113 ARG A O 1
ATOM 928 N N . LYS A 1 114 ? 12.982 -1.868 11.604 1.00 88.75 114 LYS A N 1
ATOM 929 C CA . LYS A 1 114 ? 12.895 -1.627 13.048 1.00 88.75 114 LYS A CA 1
ATOM 930 C C . LYS A 1 114 ? 11.798 -2.495 13.664 1.00 88.75 114 LYS A C 1
ATOM 932 O O . LYS A 1 114 ? 12.099 -3.260 14.572 1.00 88.75 114 LYS A O 1
ATOM 937 N N . ALA A 1 115 ? 10.591 -2.469 13.097 1.00 88.44 115 ALA A N 1
ATOM 938 C CA . ALA A 1 115 ? 9.466 -3.295 13.538 1.00 88.44 115 ALA A CA 1
ATOM 939 C C . ALA A 1 115 ? 9.798 -4.798 13.510 1.00 88.44 115 ALA A C 1
ATOM 941 O O . ALA A 1 115 ? 9.481 -5.528 14.442 1.00 88.44 115 ALA A O 1
ATOM 942 N N . ALA A 1 116 ? 10.510 -5.268 12.480 1.00 86.06 116 ALA A N 1
ATOM 943 C CA . ALA A 1 116 ? 10.904 -6.674 12.374 1.00 86.06 116 ALA A CA 1
ATOM 944 C C . ALA A 1 116 ? 11.956 -7.121 13.408 1.00 86.06 116 ALA A C 1
ATOM 946 O O . ALA A 1 116 ? 12.087 -8.319 13.641 1.00 86.06 116 ALA A O 1
ATOM 947 N N . LYS A 1 117 ? 12.730 -6.191 13.981 1.00 87.94 117 LYS A N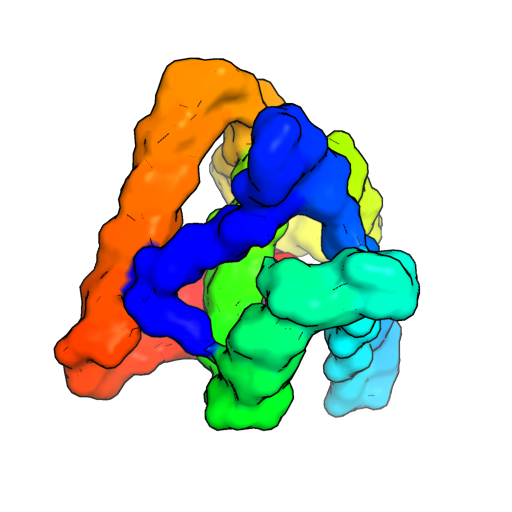 1
ATOM 948 C CA . LYS A 1 117 ? 13.780 -6.479 14.973 1.00 87.94 117 LYS A CA 1
ATOM 949 C C . LYS A 1 117 ? 13.334 -6.241 16.413 1.00 87.94 117 LYS A C 1
ATOM 951 O O . LYS A 1 117 ? 14.046 -6.648 17.323 1.00 87.94 117 LYS A O 1
ATOM 956 N N . MET A 1 118 ? 12.221 -5.544 16.615 1.00 87.12 118 MET A N 1
ATOM 957 C CA . MET A 1 118 ? 11.743 -5.134 17.928 1.00 87.12 118 MET A CA 1
ATOM 958 C C . MET A 1 118 ? 10.853 -6.233 18.528 1.00 87.12 118 MET A C 1
ATOM 960 O O . MET A 1 118 ? 9.787 -6.511 17.972 1.00 87.12 118 MET A O 1
ATOM 964 N N . PRO A 1 119 ? 11.263 -6.877 19.637 1.00 81.25 119 PRO A N 1
ATOM 965 C CA . PRO A 1 119 ? 10.414 -7.839 20.334 1.00 81.25 119 PRO A CA 1
ATOM 966 C C . PRO A 1 119 ? 9.148 -7.149 20.853 1.00 81.25 119 PRO A C 1
ATOM 968 O O . PRO A 1 119 ? 9.230 -6.042 21.379 1.00 81.25 119 PRO A O 1
ATOM 971 N N . GLY A 1 120 ? 7.987 -7.788 20.696 1.00 81.75 120 GLY A N 1
ATOM 972 C CA . GLY A 1 120 ? 6.713 -7.250 21.190 1.00 81.75 120 GLY A CA 1
ATOM 973 C C . GLY A 1 120 ? 6.170 -6.039 20.423 1.00 81.75 120 GLY A C 1
ATOM 974 O O . GLY A 1 120 ? 5.282 -5.364 20.928 1.00 81.75 120 GLY A O 1
ATOM 975 N N . PHE A 1 121 ? 6.680 -5.740 19.221 1.00 86.00 121 PHE A N 1
ATOM 976 C CA . PHE A 1 121 ? 6.115 -4.675 18.388 1.00 86.00 121 PHE A CA 1
ATOM 977 C C . PHE A 1 121 ? 4.640 -4.961 18.065 1.00 86.00 121 PHE A C 1
ATOM 979 O O . PHE A 1 121 ? 4.332 -5.974 17.428 1.00 86.00 121 PHE A O 1
ATOM 986 N N . SER A 1 122 ? 3.747 -4.055 18.472 1.00 85.75 122 SER A N 1
ATOM 987 C CA . SER A 1 122 ? 2.323 -4.139 18.154 1.00 85.75 122 SER A CA 1
ATOM 988 C C . SER A 1 122 ? 2.083 -3.689 16.716 1.00 85.75 122 SER A C 1
ATOM 990 O O . SER A 1 122 ? 2.165 -2.508 16.393 1.00 85.75 122 SER A O 1
ATOM 992 N N . TYR A 1 123 ? 1.792 -4.643 15.831 1.00 85.00 123 TYR A N 1
ATOM 993 C CA . TYR A 1 123 ? 1.357 -4.338 14.463 1.00 85.00 123 TYR A CA 1
ATOM 994 C C . TYR A 1 123 ? -0.123 -3.912 14.402 1.00 85.00 123 TYR A C 1
ATOM 996 O O . TYR A 1 123 ? -0.578 -3.441 13.358 1.00 85.00 123 TYR A O 1
ATOM 1004 N N . GLU A 1 124 ? -0.864 -4.082 15.502 1.00 76.31 124 GLU A N 1
ATOM 1005 C CA . GLU A 1 124 ? -2.272 -3.693 15.638 1.00 76.31 124 GLU A CA 1
ATOM 1006 C C . GLU A 1 124 ? -2.441 -2.184 15.842 1.00 76.31 124 GLU A C 1
ATOM 1008 O O . GLU A 1 124 ? -3.419 -1.609 15.363 1.00 76.31 124 GLU A O 1
ATOM 1013 N N . GLU A 1 125 ? -1.467 -1.529 16.483 1.00 72.06 125 GLU A N 1
ATOM 1014 C CA . GLU A 1 125 ? -1.372 -0.068 16.566 1.00 72.06 125 GLU A CA 1
ATOM 1015 C C . GLU A 1 125 ? -0.921 0.483 15.209 1.00 72.06 125 GLU A C 1
ATOM 1017 O O . GLU A 1 125 ? 0.253 0.755 14.945 1.00 72.06 125 GLU A O 1
ATOM 1022 N N . ARG A 1 126 ? -1.873 0.547 14.279 1.00 68.00 126 ARG A N 1
ATOM 1023 C CA . ARG A 1 126 ? -1.613 0.951 12.899 1.00 68.00 126 ARG A CA 1
ATOM 1024 C C . ARG A 1 126 ? -1.324 2.445 12.810 1.00 68.00 126 ARG A C 1
ATOM 1026 O O . ARG A 1 126 ? -1.784 3.252 13.613 1.00 68.00 126 ARG A O 1
ATOM 1033 N N . ASN A 1 127 ? -0.591 2.813 11.762 1.00 71.62 127 ASN A N 1
ATOM 1034 C CA . ASN A 1 127 ? -0.411 4.209 11.374 1.00 71.62 127 ASN A CA 1
ATOM 1035 C C . ASN A 1 127 ? -1.786 4.867 11.155 1.00 71.62 127 ASN A C 1
ATOM 1037 O O . ASN A 1 127 ? -2.713 4.188 10.711 1.00 71.62 127 ASN A O 1
ATOM 1041 N N . LYS A 1 128 ? -1.891 6.187 11.377 1.00 82.56 128 LYS A N 1
ATOM 1042 C CA . LYS A 1 128 ? -3.129 6.958 11.138 1.00 82.56 128 LYS A CA 1
ATOM 1043 C C . LYS A 1 128 ? -3.765 6.652 9.772 1.00 82.56 128 LYS A C 1
ATOM 1045 O O . LYS A 1 128 ? -4.971 6.467 9.674 1.00 82.56 128 LYS A O 1
ATOM 1050 N N . ILE A 1 129 ? -2.936 6.504 8.734 1.00 88.56 129 ILE A N 1
ATOM 1051 C CA . ILE A 1 129 ? -3.356 5.965 7.437 1.00 88.56 129 ILE A CA 1
ATOM 1052 C C . ILE A 1 129 ? -3.537 4.450 7.578 1.00 88.56 129 ILE A C 1
ATOM 1054 O O . ILE A 1 129 ? -2.588 3.678 7.417 1.00 88.56 129 ILE A O 1
ATOM 1058 N N . ASN A 1 130 ? -4.763 4.031 7.884 1.00 88.50 130 ASN A N 1
ATOM 1059 C CA . ASN A 1 130 ? -5.139 2.630 8.002 1.00 88.50 130 ASN A CA 1
ATOM 1060 C C . ASN A 1 130 ? -6.128 2.237 6.898 1.00 88.50 130 ASN A C 1
ATOM 1062 O O . ASN A 1 130 ? -7.245 2.743 6.864 1.00 88.50 130 ASN A O 1
ATOM 1066 N N . LEU A 1 131 ? -5.721 1.307 6.030 1.00 86.50 131 LEU A N 1
ATOM 1067 C CA . LEU A 1 131 ? -6.522 0.841 4.895 1.00 86.50 131 LEU A CA 1
ATOM 1068 C C . LEU A 1 131 ? -7.535 -0.275 5.237 1.00 86.50 131 LEU A C 1
ATOM 1070 O O . LEU A 1 131 ? -8.225 -0.723 4.323 1.00 86.50 131 LEU A O 1
ATOM 1074 N N . PHE A 1 132 ? -7.620 -0.748 6.493 1.00 83.44 132 PHE A N 1
ATOM 1075 C CA . PHE A 1 132 ? -8.522 -1.851 6.887 1.00 83.44 132 PHE A CA 1
ATOM 1076 C C . PHE A 1 132 ? -9.218 -1.673 8.231 1.00 83.44 132 PHE A C 1
ATOM 1078 O O . PHE A 1 132 ? -8.566 -1.161 9.170 1.00 83.44 132 PHE A O 1
#